Protein AF-A0AAN8J4H9-F1 (afdb_monomer_lite)

Structure (mmCIF, N/CA/C/O backbone):
data_AF-A0AAN8J4H9-F1
#
_entry.id   AF-A0AAN8J4H9-F1
#
loop_
_atom_site.group_PDB
_atom_site.id
_atom_site.type_symbol
_atom_site.label_atom_id
_atom_site.label_alt_id
_atom_site.label_comp_id
_atom_site.label_asym_id
_atom_site.label_entity_id
_atom_site.label_seq_id
_atom_site.pdbx_PDB_ins_code
_atom_site.Cartn_x
_atom_site.Cartn_y
_atom_site.Cartn_z
_atom_site.occupancy
_atom_site.B_iso_or_equiv
_atom_site.auth_seq_id
_atom_site.auth_comp_id
_atom_site.auth_asym_id
_atom_site.auth_atom_id
_atom_site.pdbx_PDB_model_num
ATOM 1 N N . MET A 1 1 ? 2.190 -15.125 20.692 1.00 41.12 1 MET A N 1
ATOM 2 C CA . MET A 1 1 ? 2.025 -13.864 19.932 1.00 41.12 1 MET A CA 1
ATOM 3 C C . MET A 1 1 ? 1.296 -14.206 18.648 1.00 41.12 1 MET A C 1
ATOM 5 O O . MET A 1 1 ? 1.894 -14.837 17.788 1.00 41.12 1 MET A O 1
ATOM 9 N N . GLU A 1 2 ? 0.009 -13.887 18.549 1.00 41.72 2 GLU A N 1
ATOM 10 C CA . GLU A 1 2 ? -0.812 -14.299 17.406 1.00 41.72 2 GLU A CA 1
ATOM 11 C C . GLU A 1 2 ? -0.855 -13.195 16.348 1.00 41.72 2 GLU A C 1
ATOM 13 O O . GLU A 1 2 ? -1.416 -12.119 16.561 1.00 41.72 2 GLU A O 1
ATOM 18 N N . TYR A 1 3 ? -0.236 -13.470 15.205 1.00 47.88 3 TYR A N 1
ATOM 19 C CA . TYR A 1 3 ? -0.490 -12.765 13.958 1.00 47.88 3 TYR A CA 1
ATOM 20 C C . TYR A 1 3 ? -1.210 -13.736 13.050 1.00 47.88 3 TYR A C 1
ATOM 22 O O . TYR A 1 3 ? -0.744 -14.865 12.887 1.00 47.88 3 TYR A O 1
ATOM 30 N N . ILE A 1 4 ? -2.289 -13.295 12.417 1.00 51.50 4 ILE A N 1
ATOM 31 C CA . ILE A 1 4 ? -2.846 -14.047 11.301 1.00 51.50 4 ILE A CA 1
ATOM 32 C C . ILE A 1 4 ? -2.255 -13.425 10.041 1.00 51.50 4 ILE A C 1
ATOM 34 O O . ILE A 1 4 ? -2.572 -12.291 9.683 1.00 51.50 4 ILE A O 1
ATOM 38 N N . ILE A 1 5 ? -1.311 -14.138 9.427 1.00 55.00 5 ILE A N 1
ATOM 39 C CA . ILE A 1 5 ? -0.760 -13.771 8.124 1.00 55.00 5 ILE A CA 1
ATOM 40 C C . ILE A 1 5 ? -1.578 -14.517 7.080 1.00 55.00 5 ILE A C 1
ATOM 42 O O . ILE A 1 5 ? -1.390 -15.719 6.888 1.00 55.00 5 ILE A O 1
ATOM 46 N N . PHE A 1 6 ? -2.452 -13.804 6.379 1.00 55.47 6 PHE A N 1
ATOM 47 C CA . PHE A 1 6 ? -3.102 -14.357 5.197 1.00 55.47 6 PHE A CA 1
ATOM 48 C C . PHE A 1 6 ? -2.176 -14.166 3.994 1.00 55.47 6 PHE A C 1
ATOM 50 O O . PHE A 1 6 ? -1.768 -13.048 3.664 1.00 55.47 6 PHE A O 1
ATOM 57 N N . VAL A 1 7 ? -1.808 -15.276 3.352 1.00 52.84 7 VAL A N 1
ATOM 58 C CA . VAL A 1 7 ? -1.021 -15.286 2.114 1.00 52.84 7 VAL A CA 1
ATOM 59 C C . VAL A 1 7 ? -1.951 -15.665 0.973 1.00 52.84 7 VAL A C 1
ATOM 61 O O . VAL A 1 7 ? -2.325 -16.828 0.841 1.00 52.84 7 VAL A O 1
ATOM 64 N N . ILE A 1 8 ? -2.298 -14.695 0.132 1.00 51.88 8 ILE A N 1
ATOM 65 C CA . ILE A 1 8 ? -3.203 -14.911 -1.000 1.00 51.88 8 ILE A CA 1
ATOM 66 C C . ILE A 1 8 ? -2.389 -15.420 -2.193 1.00 51.88 8 ILE A C 1
ATOM 68 O O . ILE A 1 8 ? -1.700 -14.644 -2.861 1.00 51.88 8 ILE A O 1
ATOM 72 N N . LYS A 1 9 ? -2.392 -16.728 -2.464 1.00 43.53 9 LYS A N 1
ATOM 73 C CA . LYS A 1 9 ? -1.645 -17.294 -3.601 1.00 43.53 9 LYS A CA 1
ATOM 74 C C . LYS A 1 9 ? -2.417 -17.102 -4.908 1.00 43.53 9 LYS A C 1
ATOM 76 O O . LYS A 1 9 ? -3.570 -17.500 -5.002 1.00 43.53 9 LYS A O 1
ATOM 81 N N . LYS A 1 10 ? -1.751 -16.575 -5.940 1.00 42.56 10 LYS A N 1
ATOM 82 C CA . LYS A 1 10 ? -2.242 -16.661 -7.323 1.00 42.56 10 LYS A CA 1
ATOM 83 C C . LYS A 1 10 ? -1.718 -17.969 -7.925 1.00 42.56 10 LYS A C 1
ATOM 85 O O . LYS A 1 10 ? -0.522 -18.246 -7.832 1.00 42.56 10 LYS A O 1
ATOM 90 N N . ASN A 1 11 ? -2.604 -18.789 -8.486 1.00 37.69 11 ASN A N 1
ATOM 91 C CA . ASN A 1 11 ? -2.208 -20.010 -9.183 1.00 37.69 11 ASN A CA 1
ATOM 92 C C . ASN A 1 11 ? -1.545 -19.649 -10.523 1.00 37.69 11 ASN A C 1
ATOM 94 O O . ASN A 1 11 ? -2.095 -18.879 -11.302 1.00 37.69 11 ASN A O 1
ATOM 98 N N . ASN A 1 12 ? -0.388 -20.272 -10.763 1.00 34.97 12 ASN A N 1
ATOM 99 C CA . ASN A 1 12 ? 0.464 -20.238 -11.956 1.00 34.97 12 ASN A CA 1
ATOM 100 C C . ASN A 1 12 ? 1.392 -19.024 -12.199 1.00 34.97 12 ASN A C 1
ATOM 102 O O . ASN A 1 12 ? 0.971 -17.877 -12.264 1.00 34.97 12 ASN A O 1
ATOM 106 N N . LEU A 1 13 ? 2.659 -19.402 -12.464 1.00 38.25 13 LEU A N 1
ATOM 107 C CA . LEU A 1 13 ? 3.798 -18.705 -13.098 1.00 38.25 13 LEU A CA 1
ATOM 108 C C . LEU A 1 13 ? 4.958 -18.230 -12.187 1.00 38.25 13 LEU A C 1
ATOM 110 O O . LEU A 1 13 ? 4.884 -17.276 -11.427 1.00 38.25 13 LEU A O 1
ATOM 114 N N . LYS A 1 14 ? 6.058 -18.992 -12.316 1.00 36.72 14 LYS A N 1
ATOM 115 C CA . LYS A 1 14 ? 7.494 -18.705 -12.117 1.00 36.72 14 LYS A CA 1
ATOM 116 C C . LYS A 1 14 ? 7.899 -17.617 -11.096 1.00 36.72 14 LYS A C 1
ATOM 118 O O . LYS A 1 14 ? 8.126 -16.466 -11.420 1.00 36.72 14 LYS A O 1
ATOM 123 N N . LYS A 1 15 ? 8.147 -18.095 -9.870 1.00 45.75 15 LYS A N 1
ATOM 124 C CA . LYS A 1 15 ? 9.223 -17.722 -8.921 1.00 45.75 15 LYS A CA 1
ATOM 125 C C . LYS A 1 15 ? 9.706 -16.250 -8.911 1.00 45.75 15 LYS A C 1
ATOM 127 O O . LYS A 1 15 ? 10.879 -15.990 -9.133 1.00 45.75 15 LYS A O 1
ATOM 132 N N . CYS A 1 16 ? 8.858 -15.339 -8.444 1.00 43.75 16 CYS A N 1
ATOM 133 C CA . CYS A 1 16 ? 9.236 -14.263 -7.517 1.00 43.75 16 CYS A CA 1
ATOM 134 C C . CYS A 1 16 ? 7.997 -13.980 -6.651 1.00 43.75 16 CYS A C 1
ATOM 136 O O . CYS A 1 16 ? 6.945 -13.679 -7.187 1.00 43.75 16 CYS A O 1
ATOM 138 N N . PHE A 1 17 ? 8.090 -14.230 -5.339 1.00 47.03 17 PHE A N 1
ATOM 139 C CA . PHE A 1 17 ? 6.977 -14.302 -4.372 1.00 47.03 17 PHE A CA 1
ATOM 140 C C . PHE A 1 17 ? 5.823 -15.266 -4.756 1.00 47.03 17 PHE A C 1
ATOM 142 O O . PHE A 1 17 ? 5.023 -15.014 -5.641 1.00 47.03 17 PHE A O 1
ATOM 149 N N . ARG A 1 18 ? 5.640 -16.376 -4.014 1.00 52.50 18 ARG A N 1
ATOM 150 C CA . ARG A 1 18 ? 4.513 -17.340 -4.187 1.00 52.50 18 ARG A CA 1
ATOM 151 C C . ARG A 1 18 ? 3.094 -16.721 -4.031 1.00 52.50 18 ARG A C 1
ATOM 153 O O . ARG A 1 18 ? 2.110 -17.450 -4.070 1.00 52.50 18 ARG A O 1
ATOM 160 N N . SER A 1 19 ? 2.997 -15.413 -3.795 1.00 60.66 19 SER A N 1
ATOM 161 C CA . SER A 1 19 ? 1.805 -14.591 -3.588 1.00 60.66 19 SER A CA 1
ATOM 162 C C . SER A 1 19 ? 2.222 -13.113 -3.682 1.00 60.66 19 SER A C 1
ATOM 164 O O . SER A 1 19 ? 3.167 -12.720 -2.993 1.00 60.66 19 SER A O 1
ATOM 166 N N . SER A 1 20 ? 1.532 -12.306 -4.500 1.00 80.69 20 SER A N 1
ATOM 167 C CA . SER A 1 20 ? 1.796 -10.862 -4.651 1.00 80.69 20 SER A CA 1
ATOM 168 C C . SER A 1 20 ? 1.084 -9.995 -3.605 1.00 80.69 20 SER A C 1
ATOM 170 O O . SER A 1 20 ? 1.153 -8.773 -3.688 1.00 80.69 20 SER A O 1
ATOM 172 N N . VAL A 1 21 ? 0.346 -10.601 -2.665 1.00 85.19 21 VAL A N 1
ATOM 173 C CA . VAL A 1 21 ? -0.453 -9.891 -1.654 1.00 85.19 21 VAL A CA 1
ATOM 174 C C . VAL A 1 21 ? -0.362 -10.597 -0.300 1.00 85.19 21 VAL A C 1
ATOM 176 O O . VAL A 1 21 ? -0.618 -11.796 -0.188 1.00 85.19 21 VAL A O 1
ATOM 179 N N . ARG A 1 22 ? -0.037 -9.854 0.757 1.00 86.56 22 ARG A N 1
ATOM 180 C CA . ARG A 1 22 ? -0.016 -10.336 2.144 1.00 86.56 22 ARG A CA 1
ATOM 181 C C . ARG A 1 22 ? -0.833 -9.413 3.023 1.00 86.56 22 ARG A C 1
ATOM 183 O O . ARG A 1 22 ? -0.605 -8.211 3.010 1.00 86.56 22 ARG A O 1
ATOM 190 N N . VAL A 1 23 ? -1.711 -9.982 3.837 1.00 84.25 23 VAL A N 1
ATOM 191 C CA . VAL A 1 23 ? -2.449 -9.228 4.855 1.00 84.25 23 VAL A CA 1
ATOM 192 C C . VAL A 1 23 ? -1.862 -9.554 6.221 1.00 84.25 23 VAL A C 1
ATOM 194 O O . VAL A 1 23 ? -1.682 -10.724 6.567 1.00 84.25 23 VAL A O 1
ATOM 197 N N . ILE A 1 24 ? -1.528 -8.513 6.977 1.00 84.75 24 ILE A N 1
ATOM 198 C CA . ILE A 1 24 ? -0.962 -8.587 8.318 1.00 84.75 24 ILE A CA 1
ATOM 199 C C . ILE A 1 24 ? -1.927 -7.894 9.268 1.00 84.75 24 ILE A C 1
ATOM 201 O O . ILE A 1 24 ? -2.053 -6.670 9.281 1.00 84.75 24 ILE A O 1
ATOM 205 N N . GLN A 1 25 ? -2.578 -8.689 10.107 1.00 79.31 25 GLN A N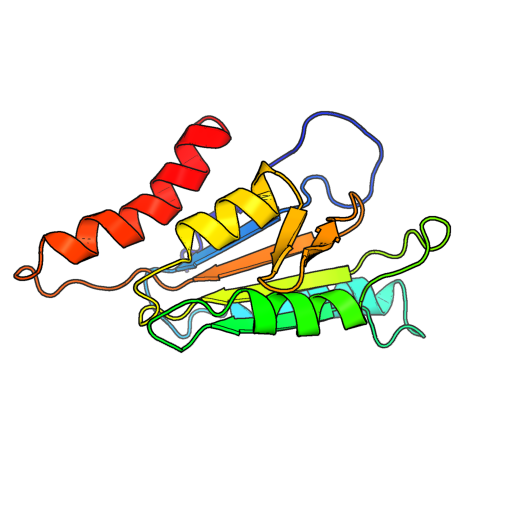 1
ATOM 206 C CA . GLN A 1 25 ? -3.500 -8.185 11.114 1.00 79.31 25 GLN A CA 1
ATOM 207 C C . GLN A 1 25 ? -3.175 -8.748 12.492 1.00 79.31 25 GLN A C 1
ATOM 209 O O . GLN A 1 25 ? -2.601 -9.828 12.650 1.00 79.31 25 GLN A O 1
ATOM 214 N N . SER A 1 26 ? -3.542 -7.975 13.509 1.00 77.12 26 SER A N 1
ATOM 215 C CA . SER A 1 26 ? -3.359 -8.330 14.913 1.00 77.12 26 SER A CA 1
ATOM 216 C C . SER A 1 26 ? -4.455 -7.697 15.753 1.00 77.12 26 SER A C 1
ATOM 218 O O . SER A 1 26 ? -4.767 -6.528 15.546 1.00 77.12 26 SER A O 1
ATOM 220 N N . GLN A 1 27 ? -4.949 -8.390 16.776 1.00 72.69 27 GLN A N 1
ATOM 221 C CA . GLN A 1 27 ? -5.978 -7.843 17.672 1.00 72.69 27 GLN A CA 1
ATOM 222 C C . GLN A 1 27 ? -5.524 -6.643 18.528 1.00 72.69 27 GLN A C 1
ATOM 224 O O . GLN A 1 27 ? -6.359 -5.998 19.170 1.00 72.69 27 GLN A O 1
ATOM 229 N N . ARG A 1 28 ? -4.211 -6.393 18.639 1.00 75.56 28 ARG A N 1
ATOM 230 C CA . ARG A 1 28 ? -3.611 -5.354 19.493 1.00 75.56 28 ARG A CA 1
ATOM 231 C C . ARG A 1 28 ? -2.453 -4.652 18.774 1.00 75.56 28 ARG A C 1
ATOM 233 O O . ARG A 1 28 ? -1.752 -5.306 17.999 1.00 75.56 28 ARG A O 1
ATOM 240 N N . PRO A 1 29 ? -2.218 -3.354 19.033 1.00 79.94 29 PRO A N 1
ATOM 241 C CA . PRO A 1 29 ? -1.012 -2.665 18.580 1.00 79.94 29 PRO A CA 1
ATOM 242 C C . PRO A 1 29 ? 0.244 -3.208 19.283 1.00 79.94 29 PRO A C 1
ATOM 244 O O . PRO A 1 29 ? 0.162 -4.024 20.199 1.00 79.94 29 PRO A O 1
ATOM 247 N N . GLY A 1 30 ? 1.422 -2.762 18.837 1.00 82.44 30 GLY A N 1
ATOM 248 C CA . GLY A 1 30 ? 2.696 -3.034 19.517 1.00 82.44 30 GLY A CA 1
ATOM 249 C C . GLY A 1 30 ? 3.232 -4.461 19.380 1.00 82.44 30 GLY A C 1
ATOM 250 O O . GLY A 1 30 ? 4.282 -4.771 19.927 1.00 82.44 30 GLY A O 1
ATOM 251 N N . VAL A 1 31 ? 2.560 -5.335 18.626 1.00 85.31 31 VAL A N 1
ATOM 252 C CA . VAL A 1 31 ? 3.023 -6.720 18.467 1.00 85.31 31 VAL A CA 1
ATOM 253 C C . VAL A 1 31 ? 4.286 -6.826 17.606 1.00 85.31 31 VAL A C 1
ATOM 255 O O . VAL A 1 31 ? 5.087 -7.725 17.852 1.00 85.31 31 VAL A O 1
ATOM 258 N N . GLY A 1 32 ? 4.484 -5.921 16.629 1.00 85.50 32 GLY A N 1
ATOM 259 C CA . GLY A 1 32 ? 5.615 -5.949 15.682 1.00 85.50 32 GLY A CA 1
ATOM 260 C C . GLY A 1 32 ? 5.262 -6.119 14.191 1.00 85.50 32 GLY A C 1
ATOM 261 O O . GLY A 1 32 ? 6.125 -6.516 13.410 1.00 85.50 32 GLY A O 1
ATOM 262 N N . LYS A 1 33 ? 4.030 -5.801 13.765 1.00 86.50 33 LYS A N 1
ATOM 263 C CA . LYS A 1 33 ? 3.599 -5.854 12.348 1.00 86.50 33 LYS A CA 1
ATOM 264 C C . LYS A 1 33 ? 4.503 -5.019 11.429 1.00 86.50 33 LYS A C 1
ATOM 266 O O . LYS A 1 33 ? 5.137 -5.566 10.529 1.00 86.50 33 LYS A O 1
ATOM 271 N N . THR A 1 34 ? 4.712 -3.750 11.766 1.00 89.19 34 THR A N 1
ATOM 272 C CA . THR A 1 34 ? 5.612 -2.866 11.015 1.00 89.19 34 THR A CA 1
ATOM 273 C C . THR A 1 34 ? 7.056 -3.383 10.986 1.00 89.19 34 THR A C 1
ATOM 275 O O . THR A 1 34 ? 7.755 -3.248 9.983 1.00 89.19 34 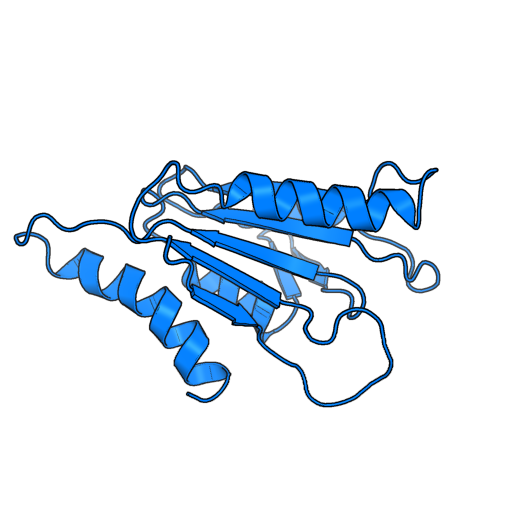THR A O 1
ATOM 278 N N . LEU A 1 35 ? 7.526 -4.031 12.063 1.00 91.94 35 LEU A N 1
ATOM 279 C CA . LEU A 1 35 ? 8.855 -4.657 12.098 1.00 91.94 35 LEU A CA 1
ATOM 280 C C . LEU A 1 35 ? 8.953 -5.832 11.115 1.00 91.94 35 LEU A C 1
ATOM 282 O O . LEU A 1 35 ? 9.989 -6.014 10.474 1.00 91.94 35 LEU A O 1
ATOM 286 N N . TYR A 1 36 ? 7.887 -6.616 10.960 1.00 90.62 36 TYR A N 1
ATOM 287 C CA . TYR A 1 36 ? 7.834 -7.659 9.939 1.00 90.62 36 TYR A CA 1
ATOM 288 C C . TYR A 1 36 ? 7.964 -7.067 8.528 1.00 90.62 36 TYR A C 1
ATOM 290 O O . TYR A 1 36 ? 8.761 -7.573 7.735 1.00 90.62 36 TYR A O 1
ATOM 298 N N . VAL A 1 37 ? 7.260 -5.970 8.227 1.00 91.38 37 VAL A N 1
ATOM 299 C CA . VAL A 1 37 ? 7.372 -5.286 6.926 1.00 91.38 37 VAL A CA 1
ATOM 300 C C . VAL A 1 37 ? 8.790 -4.765 6.702 1.00 91.38 37 VAL A C 1
ATOM 302 O O . VAL A 1 37 ? 9.384 -5.044 5.661 1.00 91.38 37 VAL A O 1
ATOM 305 N N . LYS A 1 38 ? 9.390 -4.110 7.706 1.00 94.62 38 LYS A N 1
ATOM 306 C CA . LYS A 1 38 ? 10.794 -3.660 7.654 1.00 94.62 38 LYS A CA 1
ATOM 307 C C . LYS A 1 38 ? 11.749 -4.805 7.312 1.00 94.62 38 LYS A C 1
ATOM 309 O O . LYS A 1 38 ? 12.568 -4.666 6.409 1.00 94.62 38 LYS A O 1
ATOM 314 N N . ARG A 1 39 ? 11.586 -5.973 7.940 1.00 93.81 39 ARG A N 1
ATOM 315 C CA . ARG A 1 39 ? 12.394 -7.171 7.645 1.00 93.81 39 ARG A CA 1
ATOM 316 C C . ARG A 1 39 ? 12.185 -7.705 6.225 1.00 93.81 39 ARG A C 1
ATOM 318 O O . ARG A 1 39 ? 13.123 -8.256 5.651 1.00 93.81 39 ARG A O 1
ATOM 325 N N . LEU A 1 40 ? 10.988 -7.580 5.644 1.00 91.94 40 LEU A N 1
ATOM 326 C CA . LEU A 1 40 ? 10.764 -7.922 4.232 1.00 91.94 40 LEU A CA 1
ATOM 327 C C . LEU A 1 40 ? 11.522 -6.968 3.305 1.00 91.94 40 LEU A C 1
ATOM 329 O O . LEU A 1 40 ? 12.203 -7.428 2.389 1.00 91.94 40 LEU A O 1
ATOM 333 N N . VAL A 1 41 ? 11.457 -5.665 3.582 1.00 93.75 41 VAL A N 1
ATOM 334 C CA . VAL A 1 41 ? 12.191 -4.642 2.824 1.00 93.75 41 VAL A CA 1
ATOM 335 C C . VAL A 1 41 ? 13.698 -4.860 2.927 1.00 93.75 41 VAL A C 1
ATOM 337 O O . VAL A 1 41 ? 14.386 -4.862 1.911 1.00 93.75 41 VAL A O 1
ATOM 340 N N . GLU A 1 42 ? 14.225 -5.127 4.121 1.00 94.25 42 GLU A N 1
ATOM 341 C CA . GLU A 1 42 ? 15.643 -5.449 4.324 1.00 94.25 42 GLU A CA 1
ATOM 342 C C . GLU A 1 42 ? 16.080 -6.684 3.532 1.00 94.25 42 GLU A C 1
ATOM 344 O O . GLU A 1 42 ? 17.148 -6.675 2.919 1.00 94.25 42 GLU A O 1
ATOM 349 N N . LYS A 1 43 ? 15.259 -7.742 3.502 1.00 91.56 43 LYS A N 1
ATOM 350 C CA . LYS A 1 43 ? 15.537 -8.931 2.682 1.00 91.56 43 LYS A CA 1
ATOM 351 C C . LYS A 1 43 ? 15.607 -8.581 1.200 1.00 91.56 43 LYS A C 1
ATOM 353 O O . LYS A 1 43 ? 16.540 -9.016 0.533 1.00 91.56 43 LYS A O 1
ATOM 358 N N . LEU A 1 44 ? 14.671 -7.777 0.695 1.00 89.75 44 LEU A N 1
ATOM 359 C CA . LEU A 1 44 ? 14.687 -7.355 -0.703 1.00 89.75 44 LEU A CA 1
ATOM 360 C C . LEU A 1 44 ? 15.912 -6.479 -1.021 1.00 89.75 44 LEU A C 1
ATOM 362 O O . LEU A 1 44 ? 16.595 -6.718 -2.015 1.00 89.75 44 LEU A O 1
ATOM 366 N N . ARG A 1 45 ? 16.262 -5.535 -0.138 1.00 92.12 45 ARG A N 1
ATOM 367 C CA . ARG A 1 45 ? 17.471 -4.698 -0.267 1.00 92.12 45 ARG A CA 1
ATOM 368 C C . ARG A 1 45 ? 18.754 -5.514 -0.306 1.00 92.12 45 ARG A C 1
ATOM 370 O O . ARG A 1 45 ? 19.646 -5.175 -1.069 1.00 92.12 45 ARG A O 1
ATOM 377 N N . LYS A 1 46 ? 18.856 -6.603 0.461 1.00 90.75 46 LYS A N 1
ATOM 378 C CA . LYS A 1 46 ? 20.032 -7.492 0.410 1.00 90.75 46 LYS A CA 1
ATOM 379 C C . LYS A 1 46 ? 20.232 -8.120 -0.972 1.00 90.75 46 LYS A C 1
ATOM 381 O O . LYS A 1 46 ? 21.371 -8.320 -1.374 1.00 90.75 46 LYS A O 1
ATOM 386 N N . HIS A 1 47 ? 19.150 -8.394 -1.702 1.00 87.62 47 HIS A N 1
ATOM 387 C CA . HIS A 1 47 ? 19.221 -8.887 -3.081 1.00 87.62 47 HIS A CA 1
ATOM 388 C C . HIS A 1 47 ? 19.459 -7.770 -4.109 1.00 87.62 47 HIS A C 1
ATOM 390 O O . HIS A 1 47 ? 20.033 -8.029 -5.162 1.00 87.62 47 HIS A O 1
ATOM 396 N N . HIS A 1 48 ? 19.067 -6.530 -3.797 1.00 87.06 48 HIS A N 1
ATOM 397 C CA . HIS A 1 48 ? 19.221 -5.366 -4.675 1.00 87.06 48 HIS A CA 1
ATOM 398 C C . HIS A 1 48 ? 19.877 -4.175 -3.946 1.00 87.06 48 HIS A C 1
ATOM 400 O O . HIS A 1 48 ? 19.243 -3.133 -3.772 1.00 87.06 48 HIS A O 1
ATOM 406 N N . PRO A 1 49 ? 21.154 -4.279 -3.531 1.00 86.50 49 PRO A N 1
ATOM 407 C CA . PRO A 1 49 ? 21.776 -3.324 -2.604 1.00 86.50 49 PRO A CA 1
ATOM 408 C C . PRO A 1 49 ? 21.939 -1.904 -3.160 1.00 86.50 49 PRO A C 1
ATOM 410 O O . PRO A 1 49 ? 22.080 -0.957 -2.393 1.00 86.50 49 PRO A O 1
ATOM 413 N N . ARG A 1 50 ? 21.921 -1.740 -4.488 1.00 88.62 50 ARG A N 1
ATOM 414 C CA . ARG A 1 50 ? 22.053 -0.434 -5.158 1.00 88.62 50 ARG A CA 1
ATOM 415 C C . ARG A 1 50 ? 20.710 0.265 -5.405 1.00 88.62 50 ARG A C 1
ATOM 417 O O . ARG A 1 50 ? 20.710 1.435 -5.776 1.00 88.62 50 ARG A O 1
ATOM 424 N N . ARG A 1 51 ? 19.580 -0.424 -5.203 1.00 87.44 51 ARG A N 1
ATOM 425 C CA . ARG A 1 51 ? 18.235 0.124 -5.430 1.00 87.44 51 ARG A CA 1
ATOM 426 C C . ARG A 1 51 ? 17.722 0.849 -4.190 1.00 87.44 51 ARG A C 1
ATOM 428 O O . ARG A 1 51 ? 17.742 0.306 -3.085 1.00 87.44 51 ARG A O 1
ATOM 435 N N . LYS A 1 52 ? 17.236 2.075 -4.382 1.00 84.62 52 LYS A N 1
ATOM 436 C CA . LYS A 1 52 ? 16.635 2.901 -3.315 1.00 84.62 52 LYS A CA 1
ATOM 437 C C . LYS A 1 52 ? 15.109 2.752 -3.269 1.00 84.62 52 LYS A C 1
ATOM 439 O O . LYS A 1 52 ? 14.509 2.835 -2.204 1.00 84.62 52 LYS A O 1
ATOM 444 N N . ASP A 1 53 ? 14.527 2.432 -4.412 1.00 88.81 53 ASP A N 1
ATOM 445 C CA . ASP A 1 53 ? 13.117 2.278 -4.778 1.00 88.81 53 ASP A CA 1
ATOM 446 C C . ASP A 1 53 ? 12.544 0.879 -4.474 1.00 88.81 53 ASP A C 1
ATOM 448 O O . ASP A 1 53 ? 11.609 0.411 -5.108 1.00 88.81 53 ASP A O 1
ATOM 452 N N . VAL A 1 54 ? 13.095 0.164 -3.495 1.00 91.88 54 VAL A N 1
ATOM 453 C CA . VAL A 1 54 ? 12.661 -1.212 -3.183 1.00 91.88 54 VAL A CA 1
ATOM 454 C C . VAL A 1 54 ? 11.316 -1.295 -2.447 1.00 91.88 54 VAL A C 1
ATOM 456 O O . VAL A 1 54 ? 10.773 -2.388 -2.276 1.00 91.88 54 VAL A O 1
ATOM 459 N N . SER A 1 55 ? 10.802 -0.175 -1.934 1.00 95.00 55 SER A N 1
ATOM 460 C CA . SER A 1 55 ? 9.575 -0.162 -1.139 1.00 95.00 55 SER A CA 1
ATOM 461 C C . SER A 1 55 ? 8.919 1.209 -1.066 1.00 95.00 55 SER A C 1
ATOM 463 O O . SER A 1 55 ? 9.620 2.196 -0.845 1.00 95.00 55 SER A O 1
ATOM 465 N N . LEU A 1 56 ? 7.590 1.229 -1.068 1.00 96.12 56 LEU A N 1
ATOM 466 C CA . LEU A 1 56 ? 6.759 2.399 -0.796 1.00 96.12 56 LEU A CA 1
ATOM 467 C C . LEU A 1 56 ? 5.820 2.099 0.376 1.00 96.12 56 LEU A C 1
ATOM 469 O O . LEU A 1 56 ? 5.078 1.124 0.322 1.00 96.12 56 LEU A O 1
ATOM 473 N N . SER A 1 57 ? 5.809 2.953 1.403 1.00 96.44 57 SER A N 1
ATOM 474 C CA . SER A 1 57 ? 4.811 2.897 2.480 1.00 96.44 57 SER A CA 1
ATOM 475 C C . SER A 1 57 ? 3.787 4.013 2.316 1.00 96.44 57 SER A C 1
ATOM 477 O O . SER A 1 57 ? 4.127 5.196 2.383 1.00 96.44 57 SER A O 1
ATOM 479 N N . ILE A 1 58 ? 2.527 3.636 2.145 1.00 95.94 58 ILE A N 1
ATOM 480 C CA . ILE A 1 58 ? 1.378 4.532 2.110 1.00 95.94 58 ILE A CA 1
ATOM 481 C C . ILE A 1 58 ? 0.597 4.292 3.389 1.00 95.94 58 ILE A C 1
ATOM 483 O O . ILE A 1 58 ? 0.128 3.188 3.645 1.00 95.94 58 ILE A O 1
ATOM 487 N N . HIS A 1 59 ? 0.466 5.339 4.184 1.00 94.06 59 HIS A N 1
ATOM 488 C CA . HIS A 1 59 ? -0.268 5.266 5.426 1.00 94.06 59 HIS A CA 1
ATOM 489 C C . HIS A 1 59 ? -1.596 6.002 5.267 1.00 94.06 59 HIS A C 1
ATOM 491 O O . HIS A 1 59 ? -1.621 7.126 4.755 1.00 94.06 59 HIS A O 1
ATOM 497 N N . LEU A 1 60 ? -2.680 5.345 5.665 1.00 91.94 60 LEU A N 1
ATOM 498 C CA . LEU A 1 60 ? -4.049 5.830 5.563 1.00 91.94 60 LEU A CA 1
ATOM 499 C C . LEU A 1 60 ? -4.547 6.119 6.978 1.00 91.94 60 LEU A C 1
ATOM 501 O O . LEU A 1 60 ? -4.838 5.195 7.736 1.00 91.94 60 LEU A O 1
ATOM 505 N N . TYR A 1 61 ? -4.599 7.401 7.334 1.00 87.44 61 TYR A N 1
ATOM 506 C CA . TYR A 1 61 ? -5.023 7.863 8.662 1.00 87.44 61 TYR A CA 1
ATOM 507 C C . TYR A 1 61 ? -6.328 8.661 8.625 1.00 87.44 61 TYR A C 1
ATOM 509 O O . TYR A 1 61 ? -6.986 8.811 9.646 1.00 87.44 61 TYR A O 1
ATOM 517 N N . GLU A 1 62 ? -6.690 9.193 7.460 1.00 88.25 62 GLU A N 1
ATOM 518 C CA . GLU A 1 62 ? -7.887 10.012 7.293 1.00 88.25 62 GLU A CA 1
ATOM 519 C C . GLU A 1 62 ? -9.151 9.148 7.240 1.00 88.25 62 GLU A C 1
ATOM 521 O O . GLU A 1 62 ? -9.105 7.969 6.887 1.00 88.25 62 GLU A O 1
ATOM 526 N N . LYS A 1 63 ? -10.302 9.740 7.583 1.00 85.56 63 LYS A N 1
ATOM 527 C CA . LYS A 1 63 ? -11.592 9.029 7.585 1.00 85.56 63 LYS A CA 1
ATOM 528 C C . LYS A 1 63 ? -11.966 8.481 6.209 1.00 85.56 63 LYS A C 1
ATOM 530 O O . LYS A 1 63 ? -12.593 7.424 6.128 1.00 85.56 63 LYS A O 1
ATOM 535 N N . ASP A 1 64 ? -11.593 9.193 5.155 1.00 89.94 64 ASP A N 1
ATOM 536 C CA . ASP A 1 64 ? -11.887 8.853 3.772 1.00 89.94 64 ASP A CA 1
ATOM 537 C C . ASP A 1 64 ? -10.584 8.554 3.030 1.00 89.94 64 ASP A C 1
ATOM 539 O O . ASP A 1 64 ? -9.578 9.243 3.195 1.00 89.94 64 ASP A O 1
ATOM 543 N N . VAL A 1 65 ? -10.591 7.507 2.208 1.00 91.19 65 VAL A N 1
ATOM 544 C CA . VAL A 1 65 ? -9.441 7.180 1.363 1.00 91.19 65 VAL A CA 1
ATOM 545 C C . VAL A 1 65 ? -9.366 8.143 0.176 1.00 91.19 65 VAL A C 1
ATOM 547 O O . VAL A 1 65 ? -10.215 8.102 -0.715 1.00 91.19 65 VAL A O 1
ATOM 550 N N . ASP A 1 66 ? -8.297 8.937 0.107 1.00 94.75 66 ASP A N 1
ATOM 551 C CA . ASP A 1 66 ? -7.965 9.722 -1.084 1.00 94.75 66 ASP A CA 1
ATOM 552 C C . ASP A 1 66 ? -7.241 8.860 -2.132 1.00 94.75 66 ASP A C 1
ATOM 554 O O . ASP A 1 66 ? -6.031 8.621 -2.070 1.00 94.75 66 ASP A O 1
ATOM 558 N N . ILE A 1 67 ? -7.999 8.395 -3.127 1.00 95.00 67 ILE A N 1
ATOM 559 C CA . ILE A 1 67 ? -7.480 7.590 -4.239 1.00 95.00 67 ILE A CA 1
ATOM 560 C C . ILE A 1 67 ? -6.477 8.369 -5.094 1.00 95.00 67 ILE A C 1
ATOM 562 O O . ILE A 1 67 ? -5.503 7.776 -5.556 1.00 95.00 67 ILE A O 1
ATOM 566 N N . SER A 1 68 ? -6.676 9.675 -5.291 1.00 95.56 68 SER A N 1
ATOM 567 C CA . SER A 1 68 ? -5.800 10.469 -6.165 1.00 95.56 68 SER A CA 1
ATOM 568 C C . SER A 1 68 ? -4.417 10.610 -5.535 1.00 95.56 68 SER A C 1
ATOM 570 O O . SER A 1 68 ? -3.416 10.334 -6.191 1.00 95.56 68 SER A O 1
ATOM 572 N N . HIS A 1 69 ? -4.367 10.882 -4.228 1.00 95.31 69 HIS A N 1
ATOM 573 C CA . HIS A 1 69 ? -3.116 10.915 -3.462 1.00 95.31 69 HIS A CA 1
ATOM 574 C C . HIS A 1 69 ? -2.384 9.569 -3.443 1.00 95.31 69 HIS A C 1
ATOM 576 O O . HIS A 1 69 ? -1.153 9.504 -3.483 1.00 95.31 69 HIS A O 1
ATOM 582 N N . ILE A 1 70 ? -3.126 8.460 -3.376 1.00 96.31 70 ILE A N 1
ATOM 583 C CA . ILE A 1 70 ? -2.533 7.121 -3.467 1.00 96.31 70 ILE A CA 1
ATOM 584 C C . ILE A 1 70 ? -1.924 6.907 -4.853 1.00 96.31 70 ILE A C 1
ATOM 586 O O . ILE A 1 70 ? -0.783 6.452 -4.942 1.00 96.31 70 ILE A O 1
ATOM 590 N N . VAL A 1 71 ? -2.655 7.246 -5.918 1.00 96.44 71 VAL A N 1
ATOM 591 C CA . VAL A 1 71 ? -2.159 7.143 -7.296 1.00 96.44 71 VAL A CA 1
ATOM 592 C C . VAL A 1 71 ? -0.915 8.007 -7.487 1.00 96.44 71 VAL A C 1
ATOM 594 O O . VAL A 1 71 ? 0.072 7.489 -7.999 1.00 96.44 71 VAL A O 1
ATOM 597 N N . ASP A 1 72 ? -0.886 9.245 -6.990 1.00 95.62 72 ASP A N 1
ATOM 598 C CA . ASP A 1 72 ? 0.301 10.112 -7.060 1.00 95.62 72 ASP A CA 1
ATOM 599 C C . ASP A 1 72 ? 1.550 9.433 -6.484 1.00 95.62 72 ASP A C 1
ATOM 601 O O . ASP A 1 72 ? 2.607 9.413 -7.118 1.00 95.62 72 ASP A O 1
ATOM 605 N N . LYS A 1 73 ? 1.426 8.802 -5.311 1.00 96.19 73 LYS A N 1
ATOM 606 C CA . LYS A 1 73 ? 2.534 8.065 -4.684 1.00 96.19 73 LYS A CA 1
ATOM 607 C C . LYS A 1 73 ? 2.934 6.821 -5.473 1.00 96.19 73 LYS A C 1
ATOM 609 O O . LYS A 1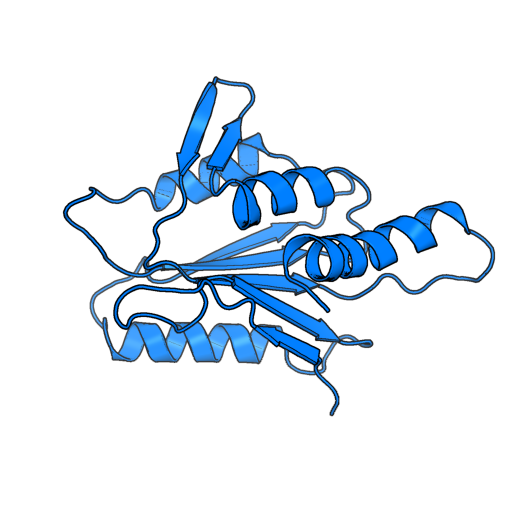 73 ? 4.123 6.524 -5.566 1.00 96.19 73 LYS A O 1
ATOM 614 N N . LEU A 1 74 ? 1.963 6.080 -6.007 1.00 95.06 74 LEU A N 1
ATOM 615 C CA . LEU A 1 74 ? 2.216 4.862 -6.782 1.00 95.06 74 LEU A CA 1
ATOM 616 C C . LEU A 1 74 ? 2.929 5.174 -8.100 1.00 95.06 74 LEU A C 1
ATOM 618 O O . LEU A 1 74 ? 3.882 4.483 -8.448 1.00 95.06 74 LEU A O 1
ATOM 622 N N . MET A 1 75 ? 2.541 6.251 -8.785 1.00 93.00 75 MET A N 1
ATOM 623 C CA . MET A 1 75 ? 3.137 6.665 -10.061 1.00 93.00 75 MET A CA 1
ATOM 624 C C . MET A 1 75 ? 4.638 6.959 -9.955 1.00 93.00 75 MET A C 1
ATOM 626 O O . MET A 1 75 ? 5.369 6.750 -10.919 1.00 93.00 75 MET A O 1
ATOM 630 N N . MET A 1 76 ? 5.136 7.348 -8.775 1.00 91.31 76 MET A N 1
ATOM 631 C CA . MET A 1 76 ? 6.580 7.504 -8.529 1.00 91.31 76 MET A CA 1
ATOM 632 C C . MET A 1 76 ? 7.375 6.191 -8.661 1.00 91.31 76 MET A C 1
ATOM 634 O O . MET A 1 76 ? 8.599 6.229 -8.754 1.00 91.31 76 MET A O 1
ATOM 638 N N . TYR A 1 77 ? 6.693 5.045 -8.638 1.00 90.94 77 TYR A N 1
ATOM 639 C CA . TYR A 1 77 ? 7.251 3.694 -8.754 1.00 90.94 77 TYR A CA 1
ATOM 640 C C . TYR A 1 77 ? 6.799 3.009 -10.050 1.00 90.94 77 TYR A C 1
ATOM 642 O O . TYR A 1 77 ? 6.860 1.784 -10.169 1.00 90.94 77 TYR A O 1
ATOM 650 N N . GLN A 1 78 ? 6.307 3.776 -11.026 1.00 84.38 78 GLN A N 1
ATOM 651 C CA . GLN A 1 78 ? 5.994 3.235 -12.338 1.00 84.38 78 GLN A CA 1
ATOM 652 C C . GLN A 1 78 ? 7.299 2.952 -13.083 1.00 84.38 78 GLN A C 1
ATOM 654 O O . GLN A 1 78 ? 8.032 3.865 -13.455 1.00 84.38 78 GLN A O 1
ATOM 659 N N . HIS A 1 79 ? 7.588 1.671 -13.288 1.00 75.69 79 HIS A N 1
ATOM 660 C CA . HIS A 1 79 ? 8.769 1.218 -14.014 1.00 75.69 79 HIS A CA 1
ATOM 661 C C . HIS A 1 79 ? 8.417 0.824 -15.451 1.00 75.69 79 HIS A C 1
ATOM 663 O O . HIS A 1 79 ? 7.274 0.464 -15.751 1.00 75.69 79 HIS A O 1
ATOM 669 N N . SER A 1 80 ? 9.413 0.879 -16.340 1.00 70.50 80 SER A N 1
ATOM 670 C CA . SER A 1 80 ? 9.282 0.343 -17.698 1.00 70.50 80 SER A CA 1
ATOM 671 C C . SER A 1 80 ? 8.927 -1.152 -17.639 1.00 70.50 80 SER A C 1
ATOM 673 O O . SER A 1 80 ? 9.439 -1.853 -16.765 1.00 70.50 80 SER A O 1
ATOM 675 N N . PRO A 1 81 ? 8.118 -1.690 -18.572 1.00 64.56 81 PRO A N 1
ATOM 676 C CA . PRO A 1 81 ? 7.847 -3.128 -18.657 1.00 64.56 81 PRO A CA 1
ATOM 677 C C . PRO A 1 81 ? 9.112 -4.000 -18.737 1.00 64.56 81 PRO A C 1
ATOM 679 O O . PRO A 1 81 ? 9.092 -5.160 -18.327 1.00 64.56 81 PRO A O 1
ATOM 682 N N . GLU A 1 82 ? 10.212 -3.442 -19.247 1.00 64.56 82 GLU A N 1
ATOM 683 C CA . GLU A 1 82 ? 11.518 -4.105 -19.345 1.00 64.56 82 GLU A CA 1
ATOM 684 C C . GLU A 1 82 ? 12.247 -4.170 -17.988 1.00 64.56 82 GLU A C 1
ATOM 686 O O . GLU A 1 82 ? 13.058 -5.065 -17.741 1.00 64.56 82 GLU A O 1
ATOM 691 N N . GLU A 1 83 ? 11.905 -3.277 -17.059 1.00 65.88 83 GLU A N 1
ATOM 692 C CA . GLU A 1 83 ? 12.435 -3.212 -15.699 1.00 65.88 83 GLU A CA 1
ATOM 693 C C . GLU A 1 83 ? 11.524 -3.986 -14.732 1.00 65.88 83 GLU A C 1
ATOM 695 O O . GLU A 1 83 ? 10.833 -3.417 -13.888 1.00 65.88 83 GLU A O 1
ATOM 700 N N . SER A 1 84 ? 11.524 -5.323 -14.816 1.00 67.50 84 SER A N 1
ATOM 701 C CA . SER A 1 84 ? 10.769 -6.191 -13.888 1.00 67.50 84 SER A CA 1
ATOM 702 C C . SER A 1 84 ? 11.447 -6.300 -12.513 1.00 67.50 84 SER A C 1
ATOM 704 O O . SER A 1 84 ? 11.833 -7.378 -12.045 1.00 67.50 84 SER A O 1
ATOM 706 N N . ASN A 1 85 ? 11.591 -5.162 -11.854 1.00 82.62 85 ASN A N 1
ATOM 707 C CA . ASN A 1 85 ? 12.219 -5.021 -10.560 1.00 82.62 85 ASN A CA 1
ATOM 708 C C . ASN A 1 85 ? 11.147 -5.051 -9.459 1.00 82.62 85 ASN A C 1
ATOM 710 O O . ASN A 1 85 ? 10.309 -4.158 -9.413 1.00 82.62 85 ASN A O 1
ATOM 714 N N . PRO A 1 86 ? 11.159 -6.038 -8.547 1.00 88.25 86 PRO A N 1
ATOM 715 C CA . PRO A 1 86 ? 10.134 -6.135 -7.512 1.00 88.25 86 PRO A CA 1
ATOM 716 C C . PRO A 1 86 ? 10.177 -4.928 -6.566 1.00 88.25 86 PRO A C 1
ATOM 718 O O . PRO A 1 86 ? 11.265 -4.518 -6.133 1.00 88.25 86 PRO A O 1
ATOM 721 N N . VAL A 1 87 ? 8.999 -4.411 -6.211 1.00 92.19 87 VAL A N 1
ATOM 722 C CA . VAL A 1 87 ? 8.791 -3.378 -5.185 1.00 92.19 87 VAL A CA 1
ATOM 723 C C . VAL A 1 87 ? 7.853 -3.911 -4.096 1.00 92.19 87 VAL A C 1
ATOM 725 O O . VAL A 1 87 ? 6.917 -4.671 -4.361 1.00 92.19 87 VAL A O 1
ATOM 728 N N . ILE A 1 88 ? 8.109 -3.536 -2.839 1.00 94.12 88 ILE A N 1
ATOM 729 C CA . ILE A 1 88 ? 7.197 -3.807 -1.719 1.00 94.12 88 ILE A CA 1
ATOM 730 C C . ILE A 1 88 ? 6.321 -2.578 -1.468 1.00 94.12 88 ILE A C 1
ATOM 732 O O . ILE A 1 88 ? 6.793 -1.573 -0.937 1.00 94.12 88 ILE A O 1
ATOM 736 N N . PHE A 1 89 ? 5.037 -2.678 -1.795 1.00 95.44 89 PHE A N 1
ATOM 737 C CA . PHE A 1 89 ? 4.032 -1.669 -1.475 1.00 95.44 89 PHE A CA 1
ATOM 738 C C . PHE A 1 89 ? 3.391 -2.002 -0.134 1.00 95.44 89 PHE A C 1
ATOM 740 O O . PHE A 1 89 ? 2.732 -3.027 0.008 1.00 95.44 89 PHE A O 1
ATOM 747 N N . HIS A 1 90 ? 3.588 -1.152 0.860 1.00 95.62 90 HIS A N 1
ATOM 748 C CA . HIS A 1 90 ? 3.011 -1.298 2.184 1.00 95.62 90 HIS A CA 1
ATOM 749 C C . HIS A 1 90 ? 1.852 -0.316 2.356 1.00 95.62 90 HIS A C 1
ATOM 751 O O . HIS A 1 90 ? 2.070 0.892 2.338 1.00 95.62 90 HIS A O 1
ATOM 757 N N . LEU A 1 91 ? 0.635 -0.834 2.517 1.00 94.56 91 LEU A N 1
ATOM 758 C CA . LEU A 1 91 ? -0.538 -0.057 2.905 1.00 94.56 91 LEU A CA 1
ATOM 759 C C . LEU A 1 91 ? -0.760 -0.237 4.407 1.00 94.56 91 LEU A C 1
ATOM 761 O O . LEU A 1 91 ? -1.167 -1.318 4.833 1.00 94.56 91 LEU A O 1
ATOM 765 N N . ASP A 1 92 ? -0.483 0.806 5.185 1.00 92.88 92 ASP A N 1
ATOM 766 C CA . ASP A 1 92 ? -0.772 0.855 6.620 1.00 92.88 92 ASP A CA 1
ATOM 767 C C . ASP A 1 92 ? -2.126 1.532 6.834 1.00 92.88 92 ASP A C 1
ATOM 769 O O . ASP A 1 92 ? -2.266 2.741 6.638 1.00 92.88 92 ASP A O 1
ATOM 773 N N . ILE A 1 93 ? -3.143 0.734 7.150 1.00 89.06 93 ILE A N 1
ATOM 774 C CA . ILE A 1 93 ? -4.526 1.186 7.280 1.00 89.06 93 ILE A CA 1
ATOM 775 C C . ILE A 1 93 ? -4.838 1.387 8.762 1.00 89.06 93 ILE A C 1
ATOM 777 O O . ILE A 1 93 ? -4.904 0.426 9.535 1.00 89.06 93 ILE A O 1
ATOM 781 N N . SER A 1 94 ? -5.056 2.645 9.149 1.00 85.69 94 SER A N 1
ATOM 782 C CA . SER A 1 94 ? -5.524 2.993 10.489 1.00 85.69 94 SER A CA 1
ATOM 783 C C . SER A 1 94 ? -6.941 2.474 10.722 1.00 85.69 94 SER A C 1
ATOM 785 O O . SER A 1 94 ? -7.778 2.441 9.820 1.00 85.69 94 SER A O 1
ATOM 787 N N . SER A 1 95 ? -7.253 2.159 11.978 1.00 79.50 95 SER A N 1
ATOM 788 C CA . SER A 1 95 ? -8.617 1.830 12.394 1.00 79.50 95 SER A CA 1
ATOM 789 C C . SER A 1 95 ? -9.597 3.007 12.263 1.00 79.50 95 SER A C 1
ATOM 791 O O . SER A 1 95 ? -10.800 2.807 12.400 1.00 79.50 95 SER A O 1
ATOM 793 N N . GLU A 1 96 ? -9.097 4.225 12.037 1.00 80.06 96 GLU A N 1
ATOM 794 C CA . GLU A 1 96 ? -9.894 5.450 11.872 1.00 80.06 96 GLU A CA 1
ATOM 795 C C . GLU A 1 96 ? -10.402 5.669 10.438 1.00 80.06 96 GLU A C 1
ATOM 797 O O . GLU A 1 96 ? -11.269 6.516 10.227 1.00 80.06 96 GLU A O 1
ATOM 802 N N . VAL A 1 97 ? -9.913 4.897 9.462 1.00 81.31 97 VAL A N 1
ATOM 803 C CA . VAL A 1 97 ? -10.375 4.981 8.071 1.00 81.31 97 VAL A CA 1
ATOM 804 C C . VAL A 1 97 ? -11.747 4.314 7.959 1.00 81.31 97 VAL A C 1
ATOM 806 O O . VAL A 1 97 ? -11.892 3.108 8.169 1.00 81.31 97 VAL A O 1
ATOM 809 N N . LEU A 1 98 ? -12.776 5.093 7.629 1.00 73.81 98 LEU A N 1
ATOM 810 C CA . LEU A 1 98 ? -14.171 4.649 7.621 1.00 73.81 98 LEU A CA 1
ATOM 811 C C . LEU A 1 98 ? -14.701 4.340 6.220 1.00 7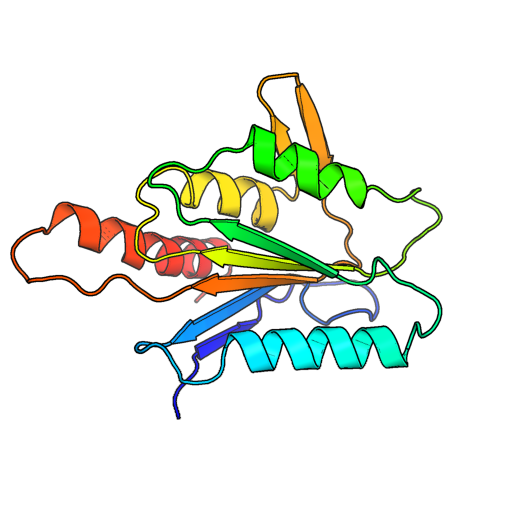3.81 98 LEU A C 1
ATOM 813 O O . LEU A 1 98 ? -15.596 3.497 6.097 1.00 73.81 98 LEU A O 1
ATOM 817 N N . ASN A 1 99 ? -14.212 5.010 5.175 1.00 81.56 99 ASN A N 1
ATOM 818 C CA . ASN A 1 99 ? -14.766 4.906 3.820 1.00 81.56 99 ASN A CA 1
ATOM 819 C C . ASN A 1 99 ? -13.675 4.712 2.758 1.00 81.56 99 ASN A C 1
ATOM 821 O O . ASN A 1 99 ? -12.580 5.252 2.876 1.00 81.56 99 ASN A O 1
ATOM 825 N N . GLY A 1 100 ? -13.990 3.963 1.695 1.00 85.81 100 GLY A N 1
ATOM 826 C CA . GLY A 1 100 ? -13.146 3.828 0.500 1.00 85.81 100 GLY A CA 1
ATOM 827 C C . GLY A 1 100 ? -12.054 2.753 0.568 1.00 85.81 100 GLY A C 1
ATOM 828 O O . GLY A 1 100 ? -11.403 2.489 -0.441 1.00 85.81 100 GLY A O 1
ATOM 829 N N . VAL A 1 101 ? -11.859 2.093 1.716 1.00 85.69 101 VAL A N 1
ATOM 830 C CA . VAL A 1 101 ? -10.885 0.991 1.866 1.00 85.69 101 VAL A CA 1
ATOM 831 C C . VAL A 1 101 ? -11.270 -0.218 1.015 1.00 85.69 101 VAL A C 1
ATOM 833 O O . VAL A 1 101 ? -10.420 -0.827 0.375 1.00 85.69 101 VAL A O 1
ATOM 836 N N . ASP A 1 102 ? -12.551 -0.559 0.992 1.00 81.81 102 ASP A N 1
ATOM 837 C CA . ASP A 1 102 ? -13.121 -1.618 0.164 1.00 81.81 102 ASP A CA 1
ATOM 838 C C . ASP A 1 102 ? -12.887 -1.357 -1.328 1.00 81.81 102 ASP A C 1
ATOM 840 O O . ASP A 1 102 ? -12.354 -2.224 -2.022 1.00 81.81 102 ASP A O 1
ATOM 844 N N . PHE A 1 103 ? -13.195 -0.145 -1.799 1.00 87.50 103 PHE A N 1
ATOM 845 C CA . PHE A 1 103 ? -12.920 0.271 -3.173 1.00 87.50 1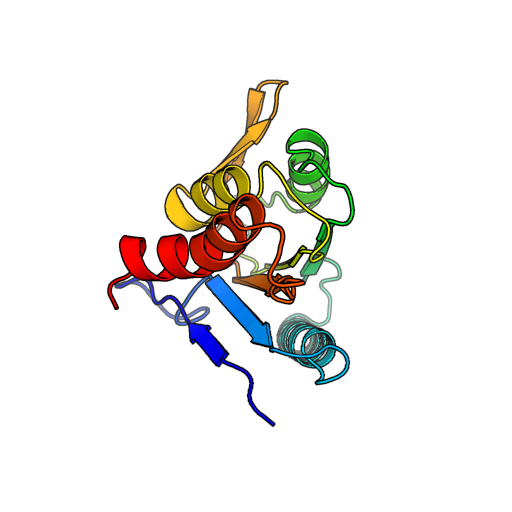03 PHE A CA 1
ATOM 846 C C . PHE A 1 103 ? -11.423 0.188 -3.491 1.00 87.50 103 PHE A C 1
ATOM 848 O O . PHE A 1 103 ? -11.046 -0.414 -4.498 1.00 87.50 103 PHE A O 1
ATOM 855 N N . LEU A 1 104 ? -10.565 0.737 -2.626 1.00 91.19 104 LEU A N 1
ATOM 856 C CA . LEU A 1 104 ? -9.114 0.693 -2.796 1.00 91.19 104 LEU A CA 1
ATOM 857 C C . LEU A 1 104 ? -8.606 -0.746 -2.914 1.00 91.19 104 LEU A C 1
ATOM 859 O O . LEU A 1 104 ? -7.904 -1.069 -3.870 1.00 91.19 104 LEU A O 1
ATOM 863 N N . LEU A 1 105 ? -8.947 -1.613 -1.958 1.00 88.12 105 LEU A N 1
ATOM 864 C CA . LEU A 1 105 ? -8.442 -2.983 -1.930 1.00 88.12 105 LEU A CA 1
ATOM 865 C C . LEU A 1 105 ? -9.007 -3.827 -3.070 1.00 88.12 105 LEU A C 1
ATOM 867 O O . LEU A 1 105 ? -8.265 -4.619 -3.647 1.00 88.12 105 LEU A O 1
ATOM 871 N N . TYR A 1 106 ? -10.280 -3.656 -3.427 1.00 83.38 106 TYR A N 1
ATOM 872 C CA . TYR A 1 106 ? -10.870 -4.370 -4.555 1.00 83.38 106 TYR A CA 1
ATOM 873 C C . TYR A 1 106 ? -10.153 -4.025 -5.863 1.00 83.38 106 TYR A C 1
ATOM 875 O O . TYR A 1 106 ? -9.647 -4.909 -6.556 1.00 83.38 106 TYR A O 1
ATOM 883 N N . ASN A 1 107 ? -10.035 -2.734 -6.170 1.00 90.25 107 ASN A N 1
ATOM 884 C CA . ASN A 1 107 ? -9.383 -2.280 -7.393 1.00 90.25 107 ASN A CA 1
ATOM 885 C C . ASN A 1 107 ? -7.896 -2.673 -7.402 1.00 90.25 107 ASN A C 1
ATOM 887 O O . ASN A 1 107 ? -7.416 -3.309 -8.340 1.00 90.25 107 ASN A O 1
ATOM 891 N N . LEU A 1 108 ? -7.169 -2.410 -6.316 1.00 89.19 108 LEU A N 1
ATOM 892 C CA . LEU A 1 108 ? -5.728 -2.640 -6.279 1.00 89.19 108 LEU A CA 1
ATOM 893 C C . LEU A 1 108 ? -5.341 -4.126 -6.217 1.00 89.19 108 LEU A C 1
ATOM 895 O O . LEU A 1 108 ? -4.382 -4.537 -6.871 1.00 89.19 108 LEU A O 1
ATOM 899 N N . LEU A 1 109 ? -6.046 -4.936 -5.422 1.00 84.44 109 LEU A N 1
ATOM 900 C CA . LEU A 1 109 ? -5.654 -6.325 -5.152 1.00 84.44 109 LEU A CA 1
ATOM 901 C C . LEU A 1 109 ? -6.358 -7.329 -6.064 1.00 84.44 109 LEU A C 1
ATOM 903 O O . LEU A 1 109 ? -5.726 -8.308 -6.470 1.00 84.44 109 LEU A O 1
ATOM 907 N N . ILE A 1 110 ? -7.634 -7.089 -6.386 1.00 81.31 110 ILE A N 1
ATOM 908 C CA . ILE A 1 110 ? -8.435 -7.991 -7.223 1.00 81.31 110 ILE A CA 1
ATOM 909 C C . ILE A 1 110 ? -8.294 -7.602 -8.692 1.00 81.31 110 ILE A C 1
ATOM 911 O O . ILE A 1 110 ? -7.821 -8.413 -9.489 1.00 81.31 110 ILE A O 1
ATOM 915 N N . LEU A 1 111 ? -8.657 -6.363 -9.048 1.00 86.81 111 LEU A N 1
ATOM 916 C CA . LEU A 1 111 ? -8.564 -5.898 -10.438 1.00 86.81 111 LEU A CA 1
ATOM 917 C C . LEU A 1 111 ? -7.112 -5.657 -10.867 1.00 86.81 111 LEU A C 1
ATOM 919 O O . LEU A 1 111 ? -6.775 -5.812 -12.038 1.00 86.81 111 LEU A O 1
ATOM 923 N N . GLY A 1 112 ? -6.234 -5.327 -9.919 1.00 88.94 112 GLY A N 1
ATOM 924 C CA . GLY A 1 112 ? -4.833 -5.027 -10.196 1.00 88.94 112 GLY A CA 1
ATOM 925 C C . GLY A 1 112 ? -4.620 -3.656 -10.833 1.00 88.94 112 GLY A C 1
ATOM 926 O O . GLY A 1 112 ? -3.554 -3.429 -11.403 1.00 88.94 112 GLY A O 1
ATOM 927 N N . CYS A 1 113 ? -5.596 -2.751 -10.756 1.00 92.44 113 CYS A N 1
ATOM 928 C CA . CYS A 1 113 ? -5.471 -1.392 -11.267 1.00 92.44 113 CYS A CA 1
ATOM 929 C C . CYS A 1 113 ? -6.149 -0.378 -10.345 1.00 92.44 113 CYS A C 1
ATOM 931 O O . CYS A 1 113 ? -7.058 -0.719 -9.599 1.00 92.44 113 CYS A O 1
ATOM 933 N N . LEU A 1 114 ? -5.700 0.873 -10.377 1.00 94.94 114 LEU A N 1
ATOM 934 C CA . LEU A 1 114 ? -6.305 1.968 -9.625 1.00 94.94 114 LEU A CA 1
ATOM 935 C C . LEU A 1 114 ? -6.364 3.201 -10.519 1.00 94.94 114 LEU A C 1
ATOM 937 O O . LEU A 1 114 ? -5.333 3.639 -11.022 1.00 94.94 114 LEU A O 1
ATOM 941 N N . LYS A 1 115 ? -7.566 3.736 -10.734 1.00 95.19 115 LYS A N 1
ATOM 942 C CA . LYS A 1 115 ? -7.796 4.922 -11.562 1.00 95.19 115 LYS A CA 1
ATOM 943 C C . LYS A 1 115 ? -8.133 6.111 -10.670 1.00 95.19 115 LYS A C 1
ATOM 945 O O . LYS A 1 115 ? -9.008 5.985 -9.814 1.00 95.19 115 LYS A O 1
ATOM 950 N N . ASP A 1 116 ? -7.463 7.240 -10.875 1.00 94.38 116 ASP A N 1
ATOM 951 C CA . ASP A 1 116 ? -7.796 8.485 -10.180 1.00 94.38 116 ASP A CA 1
ATOM 952 C C . ASP A 1 116 ? -8.866 9.310 -10.916 1.00 94.38 116 ASP A C 1
ATOM 954 O O . ASP A 1 116 ? -9.355 8.948 -11.993 1.00 94.38 116 ASP A O 1
ATOM 958 N N . LYS A 1 117 ? -9.245 10.439 -10.308 1.00 91.81 117 LYS A N 1
ATOM 959 C CA . LYS A 1 117 ? -10.237 11.374 -10.858 1.00 91.81 117 LYS A CA 1
ATOM 960 C C . LYS A 1 117 ? -9.793 12.025 -12.175 1.00 91.81 117 LYS A C 1
ATOM 962 O O . LYS A 1 117 ? -10.644 12.360 -12.992 1.00 91.81 117 LYS A O 1
ATOM 967 N N . ASP A 1 118 ? -8.483 12.160 -12.381 1.00 93.88 118 ASP A N 1
ATOM 968 C CA . ASP A 1 118 ? -7.873 12.782 -13.561 1.00 93.88 118 ASP A CA 1
ATOM 969 C C . ASP A 1 118 ? -7.679 11.769 -14.706 1.00 93.88 118 ASP A C 1
ATOM 971 O O . ASP A 1 118 ? -7.244 12.112 -15.805 1.00 93.88 118 ASP A O 1
ATOM 975 N N . GLY A 1 119 ? -8.042 10.505 -14.476 1.00 93.25 119 GLY A N 1
ATOM 976 C CA . GLY A 1 119 ? -7.998 9.435 -15.461 1.00 93.25 119 GLY A CA 1
ATOM 977 C C . GLY A 1 119 ? -6.665 8.697 -15.544 1.00 93.25 119 GLY A C 1
ATOM 978 O O . GLY A 1 119 ? -6.541 7.796 -16.377 1.00 93.25 119 GLY A O 1
ATOM 979 N N . ARG A 1 120 ? -5.697 9.014 -14.679 1.00 95.00 120 ARG A N 1
ATOM 980 C CA . ARG A 1 120 ? -4.422 8.297 -14.576 1.00 95.00 120 ARG A CA 1
ATOM 981 C C . ARG A 1 120 ? -4.668 6.921 -13.965 1.00 95.00 120 ARG A C 1
ATOM 983 O O . ARG A 1 120 ? -5.406 6.784 -12.989 1.00 95.00 120 ARG A O 1
ATOM 990 N N . ILE A 1 121 ? -4.054 5.892 -14.550 1.00 94.31 121 ILE A N 1
ATOM 991 C CA . ILE A 1 121 ? -4.255 4.495 -14.149 1.00 94.31 121 ILE A CA 1
ATOM 992 C C . ILE A 1 121 ? -2.933 3.904 -13.678 1.00 94.31 121 ILE A C 1
ATOM 994 O O . ILE A 1 121 ? -1.993 3.767 -14.457 1.00 94.31 121 ILE A O 1
ATOM 998 N N . TRP A 1 122 ? -2.887 3.504 -12.411 1.00 94.94 122 TRP A N 1
ATOM 999 C CA . TRP A 1 122 ? -1.856 2.617 -11.892 1.00 94.94 122 TRP A CA 1
ATOM 1000 C C . TRP A 1 122 ? -2.209 1.166 -12.219 1.00 94.94 122 TRP A C 1
ATOM 1002 O O . TRP A 1 122 ? -3.355 0.755 -12.032 1.00 94.94 122 TRP A O 1
ATOM 1012 N N . THR A 1 123 ? -1.227 0.371 -12.641 1.00 91.69 123 THR A N 1
ATOM 1013 C CA . THR A 1 123 ? -1.381 -1.072 -12.870 1.00 91.69 123 THR A CA 1
ATOM 1014 C C . THR A 1 123 ? -0.337 -1.859 -12.100 1.00 91.69 123 THR A C 1
ATOM 1016 O O . THR A 1 123 ? 0.853 -1.557 -12.146 1.00 91.69 123 THR A O 1
ATOM 1019 N N . LYS A 1 124 ? -0.782 -2.915 -11.431 1.00 87.38 124 LYS A N 1
ATOM 1020 C CA . LYS A 1 124 ? 0.046 -3.766 -10.588 1.00 87.38 124 LYS A CA 1
ATOM 1021 C C . LYS A 1 124 ? 1.031 -4.608 -11.405 1.00 87.38 124 LYS A C 1
ATOM 1023 O O . LYS A 1 124 ? 0.600 -5.363 -12.278 1.00 87.38 124 LYS A O 1
ATOM 1028 N N . SER A 1 125 ? 2.314 -4.623 -11.029 1.00 86.31 125 SER A N 1
ATOM 1029 C CA . SER A 1 125 ? 3.250 -5.618 -11.564 1.00 86.31 125 SER A CA 1
ATOM 1030 C C . SER A 1 125 ? 3.031 -7.000 -10.919 1.00 86.31 125 SER A C 1
ATOM 1032 O O . SER A 1 125 ? 2.749 -7.110 -9.715 1.00 86.31 125 SER A O 1
ATOM 1034 N N . PRO A 1 126 ? 3.165 -8.106 -11.674 1.00 82.12 126 PRO A N 1
ATOM 1035 C CA . PRO A 1 126 ? 3.194 -9.454 -11.106 1.00 82.12 126 PRO A CA 1
ATOM 1036 C C . PRO A 1 126 ? 4.356 -9.690 -10.131 1.00 82.12 126 PRO A C 1
ATOM 1038 O O . PRO A 1 126 ? 4.223 -10.520 -9.234 1.00 82.12 126 PRO A O 1
ATOM 1041 N N . SER A 1 127 ? 5.460 -8.958 -10.295 1.00 84.31 127 SER A N 1
ATOM 1042 C CA . SER A 1 127 ? 6.679 -9.085 -9.485 1.00 84.31 127 SER A CA 1
ATOM 1043 C C . SER A 1 127 ? 6.597 -8.349 -8.141 1.00 84.31 127 SER A C 1
ATOM 1045 O O . SER A 1 127 ? 7.408 -8.608 -7.252 1.00 84.31 127 SER A O 1
ATOM 1047 N N . ASP A 1 128 ? 5.616 -7.459 -7.976 1.00 88.75 128 ASP A N 1
ATOM 1048 C CA . ASP A 1 128 ? 5.455 -6.647 -6.772 1.00 88.75 128 ASP A CA 1
ATOM 1049 C C . ASP A 1 128 ? 4.773 -7.403 -5.637 1.00 88.75 128 ASP A C 1
ATOM 1051 O O . ASP A 1 128 ? 3.932 -8.289 -5.839 1.00 88.75 128 ASP A O 1
ATOM 1055 N N . LEU A 1 129 ? 5.087 -6.981 -4.414 1.00 90.94 129 LEU A N 1
ATOM 1056 C CA . LEU A 1 129 ? 4.455 -7.474 -3.202 1.00 90.94 129 LEU A CA 1
ATOM 1057 C C . LEU A 1 129 ? 3.674 -6.355 -2.513 1.00 90.94 129 LEU A C 1
ATOM 1059 O O . LEU A 1 129 ? 4.259 -5.401 -2.010 1.00 90.94 129 LEU A O 1
ATOM 1063 N N . TYR A 1 130 ? 2.362 -6.535 -2.405 1.00 92.44 130 TYR A N 1
ATOM 1064 C CA . TYR A 1 130 ? 1.469 -5.658 -1.657 1.00 92.44 130 TYR A CA 1
ATOM 1065 C C . TYR A 1 130 ? 1.286 -6.216 -0.252 1.00 92.44 130 TYR A C 1
ATOM 1067 O O . TYR A 1 130 ? 0.897 -7.370 -0.074 1.00 92.44 130 TYR A O 1
ATOM 1075 N N . VAL A 1 131 ? 1.591 -5.414 0.755 1.00 91.94 131 VAL A N 1
ATOM 1076 C CA . VAL A 1 131 ? 1.469 -5.764 2.164 1.00 91.94 131 VAL A CA 1
ATOM 1077 C C . VAL A 1 131 ? 0.433 -4.847 2.789 1.00 91.94 131 VAL A C 1
ATOM 1079 O O . VAL A 1 131 ? 0.642 -3.642 2.846 1.00 91.94 131 VAL A O 1
ATOM 1082 N N . ILE A 1 132 ? -0.674 -5.419 3.248 1.00 90.44 132 ILE A N 1
ATOM 1083 C CA . ILE A 1 132 ? -1.759 -4.695 3.907 1.00 90.44 132 ILE A CA 1
ATOM 1084 C C . ILE A 1 132 ? -1.603 -4.884 5.408 1.00 90.44 132 ILE A C 1
ATOM 1086 O O . ILE A 1 132 ? -1.873 -5.970 5.924 1.00 90.44 132 ILE A O 1
ATOM 1090 N N . GLU A 1 133 ? -1.142 -3.854 6.104 1.00 89.31 133 GLU A N 1
ATOM 1091 C CA . GLU A 1 133 ? -1.160 -3.798 7.560 1.00 89.31 133 GLU A CA 1
ATOM 1092 C C . GLU A 1 133 ? -2.466 -3.145 8.014 1.00 89.31 133 GLU A C 1
ATOM 1094 O O . GLU A 1 133 ? -2.863 -2.098 7.513 1.00 89.31 133 GLU A O 1
ATOM 1099 N N . ASN A 1 134 ? -3.166 -3.787 8.947 1.00 84.12 134 ASN A N 1
ATOM 1100 C CA . ASN A 1 134 ? -4.363 -3.211 9.550 1.00 84.12 134 ASN A CA 1
ATOM 1101 C C . ASN A 1 134 ? -4.498 -3.648 11.016 1.00 84.12 134 ASN A C 1
ATOM 1103 O O . ASN A 1 134 ? -4.092 -4.752 11.409 1.00 84.12 134 ASN A O 1
ATOM 1107 N N . ILE A 1 135 ? -5.115 -2.798 11.831 1.00 72.38 135 ILE A N 1
ATOM 1108 C CA . ILE A 1 135 ? -5.596 -3.141 13.169 1.00 72.38 135 ILE A CA 1
ATOM 1109 C C . ILE A 1 135 ? -7.127 -3.108 13.123 1.00 72.38 135 ILE A C 1
ATOM 1111 O O . ILE A 1 135 ? -7.704 -2.057 12.857 1.00 72.38 135 ILE A O 1
ATOM 1115 N N . PRO A 1 136 ? -7.815 -4.233 13.388 1.00 66.12 136 PRO A N 1
ATOM 1116 C CA . PRO A 1 136 ? -9.267 -4.239 13.413 1.00 66.12 136 PRO A CA 1
ATOM 1117 C C . PRO A 1 136 ? -9.771 -3.254 14.473 1.00 66.12 136 PRO A C 1
ATOM 1119 O O . PRO A 1 136 ? -9.357 -3.303 15.634 1.00 66.12 136 PRO A O 1
ATOM 1122 N N . TYR A 1 137 ? -10.672 -2.365 14.056 1.00 59.62 137 TYR A N 1
ATOM 1123 C CA . TYR A 1 137 ? -11.371 -1.433 14.934 1.00 59.62 137 TYR A CA 1
ATOM 1124 C C . TYR A 1 137 ? -12.069 -2.194 16.068 1.00 59.62 137 TYR A C 1
ATOM 1126 O O . TYR A 1 137 ? -12.854 -3.116 15.819 1.00 59.62 137 TYR A O 1
ATOM 1134 N N . ARG A 1 138 ? -11.779 -1.817 17.319 1.00 54.94 138 ARG A N 1
ATOM 1135 C CA . ARG A 1 138 ? -12.459 -2.365 18.496 1.00 54.94 138 ARG A CA 1
ATOM 1136 C C . ARG A 1 138 ? -13.728 -1.572 18.756 1.00 54.94 138 ARG A C 1
ATOM 1138 O O . ARG A 1 138 ? -13.671 -0.383 19.038 1.00 54.94 138 ARG A O 1
ATOM 1145 N N . HIS A 1 139 ? -14.861 -2.258 18.692 1.00 53.50 139 HIS A N 1
ATOM 1146 C CA . HIS A 1 139 ? -16.150 -1.698 19.074 1.00 53.50 139 HIS A CA 1
ATOM 1147 C C . HIS A 1 139 ? -16.246 -1.467 20.580 1.00 53.50 139 HIS A C 1
ATOM 1149 O O . HIS A 1 139 ? -15.979 -2.380 21.359 1.00 53.50 139 HIS A O 1
ATOM 1155 N N . ASN A 1 140 ? -16.753 -0.298 20.974 1.00 42.22 140 ASN A N 1
ATOM 1156 C CA . ASN A 1 140 ? -17.737 -0.265 22.052 1.00 42.22 140 ASN A CA 1
ATOM 1157 C C . ASN A 1 140 ? -19.031 -0.839 21.460 1.00 42.22 140 ASN A C 1
ATOM 1159 O O . ASN A 1 140 ? -19.455 -0.402 20.395 1.00 42.22 140 ASN A O 1
ATOM 1163 N N . LEU A 1 141 ? -19.647 -1.820 22.125 1.00 45.06 141 LEU A N 1
ATOM 1164 C CA . LEU A 1 141 ? -20.805 -2.619 21.670 1.00 45.06 141 LEU A CA 1
ATOM 1165 C C . LEU A 1 141 ? -22.060 -1.825 21.218 1.00 45.06 141 LEU A C 1
ATOM 1167 O O . LEU A 1 141 ? -23.065 -2.432 20.852 1.00 45.06 141 LEU A O 1
ATOM 1171 N N . ALA A 1 142 ? -22.026 -0.493 21.230 1.00 49.50 142 ALA A N 1
ATOM 1172 C CA . ALA A 1 142 ? -23.134 0.381 20.870 1.00 49.50 142 ALA A CA 1
ATOM 1173 C C . ALA A 1 142 ? -23.249 0.677 19.357 1.00 49.50 142 ALA A C 1
ATOM 1175 O O . ALA A 1 142 ? -24.364 0.869 18.878 1.00 49.50 142 ALA A O 1
ATOM 1176 N N . ASP A 1 143 ? -22.162 0.646 18.571 1.00 46.66 143 ASP A N 1
ATOM 1177 C CA . ASP A 1 143 ? -22.181 1.130 17.175 1.00 46.66 143 ASP A CA 1
ATOM 1178 C C . ASP A 1 143 ? -22.175 0.015 16.119 1.00 46.66 143 ASP A C 1
ATOM 1180 O O . ASP A 1 143 ? -21.258 -0.149 15.314 1.00 46.66 143 ASP A O 1
ATOM 1184 N N . LYS A 1 144 ? -23.272 -0.743 16.043 1.00 43.53 144 LYS A N 1
ATOM 1185 C CA . LYS A 1 144 ? -23.423 -1.885 15.118 1.00 43.53 144 LYS A CA 1
ATOM 1186 C C . LYS A 1 144 ? -22.990 -1.594 13.665 1.00 43.53 144 LYS A C 1
ATOM 1188 O O . LYS A 1 144 ? -22.427 -2.477 13.034 1.00 43.53 144 LYS A O 1
ATOM 1193 N N . LYS A 1 145 ? -23.166 -0.375 13.132 1.00 43.66 145 LYS A N 1
ATOM 1194 C CA . LYS A 1 145 ? -22.852 -0.023 11.725 1.00 43.66 145 LYS A CA 1
ATOM 1195 C C . LYS A 1 145 ? -21.367 -0.122 11.339 1.00 43.66 145 LYS A C 1
ATOM 1197 O O . LYS A 1 145 ? -21.074 -0.485 10.205 1.00 43.66 145 LYS A O 1
ATOM 1202 N N . VAL A 1 146 ? -20.431 0.163 12.247 1.00 45.72 146 VAL A N 1
ATOM 1203 C CA . VAL A 1 146 ? -18.982 0.122 11.939 1.00 45.72 146 VAL A CA 1
ATOM 1204 C C . VAL A 1 146 ? -18.432 -1.310 12.048 1.00 45.72 146 VAL A C 1
ATOM 1206 O O . VAL A 1 146 ? -17.435 -1.645 11.416 1.00 45.72 146 VAL A O 1
ATOM 1209 N N . SER A 1 147 ? -19.109 -2.189 12.798 1.00 38.34 147 SER A N 1
ATOM 1210 C CA . SER A 1 147 ? -18.699 -3.587 13.018 1.00 38.34 147 SER A CA 1
ATOM 1211 C C . SER A 1 147 ? -18.735 -4.402 11.724 1.00 38.34 147 SER A C 1
ATOM 1213 O O . SER A 1 147 ? -17.880 -5.258 11.506 1.00 38.34 147 SER A O 1
ATOM 1215 N N . TYR A 1 148 ? -19.661 -4.067 10.823 1.00 45.06 148 TYR A N 1
ATOM 1216 C CA . TYR A 1 148 ? -19.771 -4.695 9.509 1.00 45.06 148 TYR A CA 1
ATOM 1217 C C . TYR A 1 148 ? -18.623 -4.314 8.561 1.00 45.06 148 TYR A C 1
ATOM 1219 O O . TYR A 1 148 ? -18.255 -5.134 7.727 1.00 45.06 148 TYR A O 1
ATOM 1227 N N . LYS A 1 149 ? -18.004 -3.131 8.717 1.00 47.00 149 LYS A N 1
ATOM 1228 C CA . LYS A 1 149 ? -16.947 -2.627 7.816 1.00 47.00 149 LYS A CA 1
ATOM 1229 C C . LYS A 1 149 ? -15.570 -3.254 8.062 1.00 47.00 149 LYS A C 1
ATOM 1231 O O . LYS A 1 149 ? -14.844 -3.549 7.117 1.00 47.00 149 LYS A O 1
ATOM 1236 N N . THR A 1 150 ? -15.205 -3.530 9.315 1.00 43.94 150 THR A N 1
ATOM 1237 C CA . THR A 1 150 ? -13.957 -4.254 9.629 1.00 43.94 150 THR A CA 1
ATOM 1238 C C . THR A 1 150 ? -14.081 -5.759 9.424 1.00 43.94 150 THR A C 1
ATOM 1240 O O . THR A 1 150 ? -13.118 -6.388 8.981 1.00 43.94 150 THR A O 1
ATOM 1243 N N . ALA A 1 151 ? -15.274 -6.322 9.641 1.00 45.84 151 ALA A N 1
ATOM 1244 C CA . ALA A 1 151 ? -15.621 -7.652 9.150 1.00 45.84 151 ALA A CA 1
ATOM 1245 C C . ALA A 1 151 ? -15.540 -7.717 7.613 1.00 45.84 151 ALA A C 1
ATOM 1247 O O . ALA A 1 151 ? -15.122 -8.733 7.073 1.00 45.84 151 ALA A O 1
ATOM 1248 N N . GLN A 1 152 ? -15.834 -6.620 6.906 1.00 48.25 152 GLN A N 1
ATOM 1249 C CA . GLN A 1 152 ? -15.766 -6.524 5.445 1.00 48.25 152 GLN A CA 1
ATOM 1250 C C . GLN A 1 152 ? -14.356 -6.687 4.871 1.00 48.25 152 GLN A C 1
ATOM 1252 O O . GLN A 1 152 ? -14.223 -7.291 3.815 1.00 48.25 152 GLN A O 1
ATOM 1257 N N . LEU A 1 153 ? -13.295 -6.237 5.553 1.00 51.66 153 LEU A N 1
ATOM 1258 C CA . LEU A 1 153 ? -11.922 -6.514 5.101 1.00 51.66 153 LEU A CA 1
ATOM 1259 C C . LEU A 1 153 ? -11.623 -8.020 5.131 1.00 51.66 153 LEU A C 1
ATOM 1261 O O . LEU A 1 153 ? -11.000 -8.558 4.220 1.00 51.66 153 LEU A O 1
ATOM 1265 N N . PHE A 1 154 ? -12.110 -8.697 6.174 1.00 50.25 154 PHE A N 1
ATOM 1266 C CA . PHE A 1 154 ? -12.015 -10.147 6.329 1.00 50.25 154 PHE A CA 1
ATOM 1267 C C . PHE A 1 154 ? -12.878 -10.869 5.285 1.00 50.25 154 PHE A C 1
ATOM 1269 O O . PHE A 1 154 ? -12.415 -11.799 4.641 1.00 50.25 154 PHE A O 1
ATOM 1276 N N . ILE A 1 155 ? -14.102 -10.392 5.050 1.00 49.81 155 ILE A N 1
ATOM 1277 C CA . ILE A 1 155 ? -15.055 -10.952 4.086 1.00 49.81 155 ILE A CA 1
ATOM 1278 C C . ILE A 1 155 ? -14.588 -10.737 2.639 1.00 49.81 155 ILE A C 1
ATOM 1280 O O . ILE A 1 155 ? -14.695 -11.659 1.848 1.00 49.81 155 ILE A O 1
ATOM 1284 N N . ILE A 1 156 ? -14.017 -9.589 2.268 1.00 50.78 156 ILE A N 1
ATOM 1285 C CA . ILE A 1 156 ? -13.469 -9.361 0.917 1.00 50.78 156 ILE A CA 1
ATOM 1286 C C . ILE A 1 156 ? -12.266 -10.284 0.673 1.00 50.78 156 ILE A C 1
ATOM 1288 O O . ILE A 1 156 ? -12.138 -10.864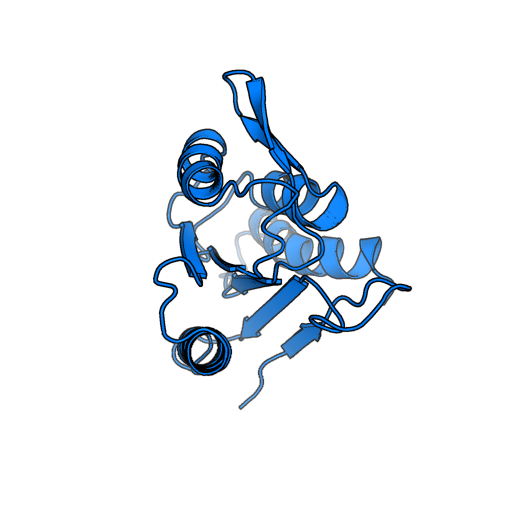 -0.402 1.00 50.78 156 ILE A O 1
ATOM 1292 N N . VAL A 1 157 ? -11.409 -10.491 1.677 1.00 50.38 157 VAL A N 1
ATOM 1293 C CA . VAL A 1 157 ? -10.286 -11.433 1.558 1.00 50.38 157 VAL A CA 1
ATOM 1294 C C . VAL A 1 157 ? -10.762 -12.896 1.529 1.00 50.38 157 VAL A C 1
ATOM 1296 O O . VAL A 1 157 ? -10.209 -13.682 0.764 1.00 50.38 157 VAL A O 1
ATOM 1299 N N . CYS A 1 158 ? -11.798 -13.264 2.289 1.00 48.75 158 CYS A N 1
ATOM 1300 C CA . CYS A 1 158 ? -12.351 -14.625 2.317 1.00 48.75 158 CYS A CA 1
ATOM 1301 C C . CYS A 1 158 ? -13.225 -14.961 1.089 1.00 48.75 158 CYS A C 1
ATOM 1303 O O . CYS A 1 158 ? -13.064 -16.035 0.517 1.00 48.75 158 CYS A O 1
ATOM 1305 N N . ILE A 1 159 ? -14.103 -14.054 0.637 1.00 44.09 159 ILE A N 1
ATOM 1306 C CA . ILE A 1 159 ? -15.046 -14.287 -0.476 1.00 44.09 159 ILE A CA 1
ATOM 1307 C C . ILE A 1 159 ? -14.323 -14.383 -1.825 1.00 44.09 159 ILE A C 1
ATOM 1309 O O . ILE A 1 159 ? -14.672 -15.236 -2.636 1.00 44.09 159 ILE A O 1
ATOM 1313 N N . PHE A 1 160 ? -13.311 -13.549 -2.090 1.00 45.19 160 PHE A N 1
ATOM 1314 C CA . PHE A 1 160 ? -12.654 -13.538 -3.407 1.00 45.19 160 PHE A CA 1
ATOM 1315 C C . PHE A 1 160 ? -11.532 -14.574 -3.566 1.00 45.19 160 PHE A C 1
ATOM 1317 O O . PHE A 1 160 ? -11.100 -14.821 -4.692 1.00 45.19 160 PHE A O 1
ATOM 1324 N N . TYR A 1 161 ? -11.060 -15.192 -2.477 1.00 45.97 161 TYR A N 1
ATOM 1325 C CA . TYR A 1 161 ? -9.907 -16.104 -2.517 1.00 45.97 161 TYR A CA 1
ATOM 1326 C C . TYR A 1 161 ? -10.139 -17.488 -1.904 1.00 45.97 161 TYR A C 1
ATOM 1328 O O . TYR A 1 161 ? -9.190 -18.269 -1.847 1.00 45.97 161 TYR A O 1
ATOM 1336 N N . GLY A 1 162 ? -11.379 -17.817 -1.529 1.00 36.62 162 GLY A N 1
ATOM 1337 C CA . GLY A 1 162 ? -11.778 -19.164 -1.124 1.00 36.62 162 GLY A CA 1
ATOM 1338 C C . GLY A 1 162 ? -11.209 -19.573 0.233 1.00 36.62 162 GLY A C 1
ATOM 1339 O O . GLY A 1 162 ? -10.165 -20.221 0.307 1.00 36.62 162 GLY A O 1
ATOM 1340 N N . PHE A 1 163 ? -11.929 -19.211 1.291 1.00 37.88 163 PHE A N 1
ATOM 1341 C CA . PHE A 1 163 ? -11.928 -19.919 2.571 1.00 37.88 163 PHE A CA 1
ATOM 1342 C C . PHE A 1 163 ? -13.317 -20.500 2.813 1.00 37.88 163 PHE A C 1
ATOM 1344 O O . PHE A 1 163 ? -14.295 -19.789 2.488 1.00 37.88 163 PHE A O 1
#

pLDDT: mean 76.07, std 19.76, range [34.97, 96.44]

Sequence (163 aa):
MEYIIFVIKKNNLKKCFRSSVRVIQSQRPGVGKTLYVKRLVEKLRKHHPRRKDVSLSIHLYEKDVDISHIVDKLMMYQHSPEESNPVIFHLDISSEVLNGVDFLLYNLLILGCLKDKDGRIWTKSPSDLYVIENIPYRHNLADKKVSYKTAQLFIIVCIFYGF

Foldseek 3Di:
DDWDKDAQADPDDDDQDSGQEIETEDQDPPPCSVVVVVVVLVVLCVVVVPDPQQEDEDEADDQEDQLVVVLVRLVVNDDDPVPLREHEYEYHYELNHQYCPLVVCCCCPVVQWGAHPVGDIDGHDPNYHYYYYYYHDDDPPPDPVSNVVSVVVVCVSCVVRPD

Secondary structure (DSSP, 8-state):
---EEEEEPPSS--SS-S-SEEEEE-SSTTSSHHHHHHHHHHHHHHHSTT-S-SEEEEEE-SSB--HHHHHHHHHTT---TT-----EEEEEE-TT--BSHHHHHIIIIII-EEE-TT--EEE--TT-EEEEEE-PPPPPTT-HHHHHHHHHHHHHHHHHHT-

Organism: Patella caerulea (NCBI:txid87958)

Radius of gyration: 16.01 Å; chains: 1; bounding box: 46×33×41 Å

InterPro domains:
  IPR031248 E3 ubiquitin-protein ligase RNF213 [PTHR22605] (10-139)